Protein AF-A0A813IDZ0-F1 (afdb_monomer_lite)

pLDDT: mean 88.11, std 13.42, range [42.94, 97.62]

Sequence (119 aa):
MKELFEAVQHGMSVGAVVRQEVVSMLPVSVLRPLPGQRALDMFAAPGSKTAQLLEAIRPDSEAAGGLVVANDAGAEERIPLLRRALGARPVSEQAGLVITCAKGEQLPLMCVRRRNTAF

Secondary structure (DSSP, 8-state):
-HHHHHHHHHHHHTTS-----HHHHHHHHHH---TT-EEEETT-TT-HHHHHHHHHHS-SSTT---EEEEEES-TTTHHHHHHHHHHTS-HHHHTTEEEEES-GGGGGG----------

Organism: Polarella glacialis (NCBI:txid89957)

Structure (mmCIF, N/CA/C/O backbone):
data_AF-A0A813IDZ0-F1
#
_entry.id   AF-A0A813IDZ0-F1
#
loop_
_atom_site.group_PDB
_atom_site.id
_atom_site.type_symbol
_atom_site.label_atom_id
_atom_site.label_alt_id
_atom_site.label_comp_id
_atom_site.label_asym_id
_atom_site.label_entity_id
_atom_site.label_seq_id
_atom_site.pdbx_PDB_ins_code
_atom_site.Cartn_x
_atom_site.Cartn_y
_atom_site.Cartn_z
_atom_site.occupancy
_atom_site.B_iso_or_equiv
_atom_site.auth_seq_id
_atom_site.auth_comp_id
_atom_site.auth_asym_id
_atom_site.auth_atom_id
_atom_site.pdbx_PDB_model_num
ATOM 1 N N . MET A 1 1 ? 1.908 29.465 -15.162 1.00 84.62 1 MET A N 1
ATOM 2 C CA . MET A 1 1 ? 2.387 28.147 -15.655 1.00 84.62 1 MET A CA 1
ATOM 3 C C . MET A 1 1 ? 3.596 27.627 -14.881 1.00 84.62 1 MET A C 1
ATOM 5 O O . MET A 1 1 ? 3.525 26.496 -14.425 1.00 84.62 1 MET A O 1
ATOM 9 N N . LYS A 1 2 ? 4.665 28.416 -14.679 1.00 92.12 2 LYS A N 1
ATOM 10 C CA . LYS A 1 2 ? 5.850 27.996 -13.898 1.00 92.12 2 LYS A CA 1
ATOM 11 C C . LYS A 1 2 ? 5.517 27.583 -12.452 1.00 92.12 2 LYS A C 1
ATOM 13 O O . LYS A 1 2 ? 5.892 26.499 -12.035 1.00 92.12 2 LYS A O 1
ATOM 18 N N . GLU A 1 3 ? 4.716 28.387 -11.757 1.00 95.88 3 GLU A N 1
ATOM 19 C CA . GLU A 1 3 ? 4.287 28.116 -10.373 1.00 95.88 3 GLU A CA 1
ATOM 20 C C . GLU A 1 3 ? 3.505 26.800 -10.228 1.00 95.88 3 GLU A C 1
ATOM 22 O O . GLU A 1 3 ? 3.745 26.037 -9.302 1.00 95.88 3 GLU A O 1
ATOM 27 N N . LEU A 1 4 ? 2.604 26.487 -11.171 1.00 94.94 4 LEU A N 1
ATOM 28 C CA . LEU A 1 4 ? 1.851 25.226 -11.155 1.00 94.94 4 LEU A CA 1
ATOM 29 C C . LEU A 1 4 ? 2.779 24.017 -11.319 1.00 94.94 4 LEU A C 1
ATOM 31 O O . LEU A 1 4 ? 2.612 23.008 -10.642 1.00 94.94 4 LEU A O 1
ATOM 35 N N . PHE A 1 5 ? 3.755 24.115 -12.220 1.00 95.38 5 PHE A N 1
ATOM 36 C CA . PHE A 1 5 ? 4.736 23.057 -12.425 1.00 95.38 5 PHE A CA 1
ATOM 37 C C . PHE A 1 5 ? 5.573 22.820 -11.162 1.00 95.38 5 PHE A C 1
ATOM 39 O O . PHE A 1 5 ? 5.723 21.676 -10.739 1.00 95.38 5 PHE A O 1
ATOM 46 N N . GLU A 1 6 ? 6.049 23.892 -10.528 1.00 96.19 6 GLU A N 1
ATOM 47 C CA . GLU A 1 6 ? 6.782 23.824 -9.260 1.00 96.19 6 GLU A CA 1
ATOM 48 C C . GLU A 1 6 ? 5.917 23.233 -8.137 1.00 96.19 6 GLU A C 1
ATOM 50 O O . GLU A 1 6 ? 6.382 22.359 -7.407 1.00 96.19 6 GLU A O 1
ATOM 55 N N . ALA A 1 7 ? 4.639 23.617 -8.046 1.00 96.06 7 ALA A N 1
ATOM 56 C CA . ALA A 1 7 ? 3.699 23.064 -7.073 1.00 96.06 7 ALA A CA 1
ATOM 57 C C . ALA A 1 7 ? 3.452 21.562 -7.282 1.00 96.06 7 ALA A C 1
ATOM 59 O O . ALA A 1 7 ? 3.448 20.800 -6.318 1.00 96.06 7 ALA A O 1
ATOM 60 N N . VAL A 1 8 ? 3.297 21.107 -8.532 1.00 95.38 8 VAL A N 1
ATOM 61 C CA . VAL A 1 8 ? 3.151 19.677 -8.851 1.00 95.38 8 VAL A CA 1
ATOM 62 C C . VAL A 1 8 ? 4.429 18.914 -8.510 1.00 95.38 8 VAL A C 1
ATOM 64 O O . VAL A 1 8 ? 4.357 17.855 -7.891 1.00 95.38 8 VAL A O 1
ATOM 67 N N . GLN A 1 9 ? 5.604 19.441 -8.864 1.00 93.94 9 GLN A N 1
ATOM 68 C CA . GLN A 1 9 ? 6.882 18.813 -8.519 1.00 93.94 9 GLN A CA 1
ATOM 69 C C . GLN A 1 9 ? 7.080 18.708 -7.008 1.00 93.94 9 GLN A C 1
ATOM 71 O O . GLN A 1 9 ? 7.460 17.647 -6.508 1.00 93.94 9 GLN A O 1
ATOM 76 N N . HIS A 1 10 ? 6.783 19.785 -6.283 1.00 93.81 10 HIS A N 1
ATOM 77 C CA . HIS A 1 10 ? 6.829 19.792 -4.831 1.00 93.81 10 HIS A CA 1
ATOM 78 C C . HIS A 1 10 ? 5.842 18.774 -4.250 1.00 93.81 10 HIS A C 1
ATOM 80 O O . HIS A 1 10 ? 6.248 17.928 -3.457 1.00 93.81 10 HIS A O 1
ATOM 86 N N . GLY A 1 11 ? 4.595 18.767 -4.729 1.00 92.31 11 GLY A N 1
ATOM 87 C CA . GLY A 1 11 ? 3.569 17.800 -4.342 1.00 92.31 11 GLY A CA 1
ATOM 88 C C . GLY A 1 11 ? 4.003 16.347 -4.548 1.00 92.31 11 GLY A C 1
ATOM 89 O O . GLY A 1 11 ? 3.768 15.512 -3.681 1.00 92.31 11 GLY A O 1
ATOM 90 N N . MET A 1 12 ? 4.710 16.042 -5.641 1.00 91.25 12 MET A N 1
ATOM 91 C CA . MET A 1 12 ? 5.287 14.709 -5.851 1.00 91.25 12 MET A CA 1
ATOM 92 C C . MET A 1 12 ? 6.407 14.383 -4.861 1.00 91.25 12 MET A C 1
ATOM 94 O O . MET A 1 12 ? 6.521 13.239 -4.426 1.00 91.25 12 MET A O 1
ATOM 98 N N . SER A 1 13 ? 7.243 15.362 -4.505 1.00 89.56 13 SER A N 1
ATOM 99 C CA . SER A 1 13 ? 8.350 15.150 -3.561 1.00 89.56 13 SER A CA 1
ATOM 100 C C . SER A 1 13 ? 7.876 14.843 -2.137 1.00 89.56 13 SER A C 1
ATOM 102 O O . SER A 1 13 ? 8.536 14.084 -1.434 1.00 89.56 13 SER A O 1
ATOM 104 N N . VAL A 1 14 ? 6.714 15.379 -1.747 1.00 89.00 14 VAL A N 1
ATOM 105 C CA . VAL A 1 14 ? 6.093 15.187 -0.423 1.00 89.00 14 VAL A CA 1
ATOM 106 C C . VAL A 1 14 ? 4.936 14.181 -0.443 1.00 89.00 14 VAL A C 1
ATOM 108 O O . VAL A 1 14 ? 4.120 14.156 0.471 1.00 89.00 14 VAL A O 1
ATOM 111 N N . GLY A 1 15 ? 4.807 13.396 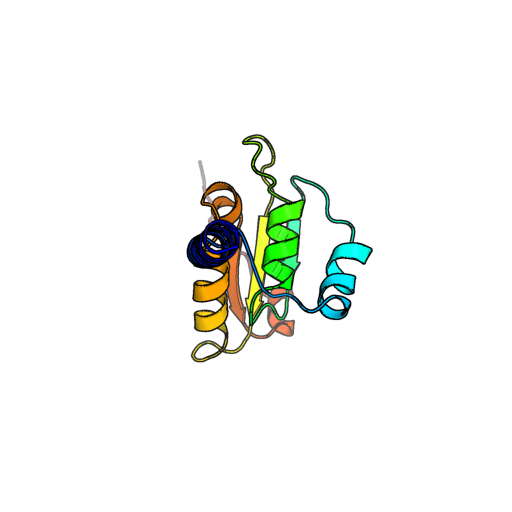-1.519 1.00 86.50 15 GLY A N 1
ATOM 112 C CA . GLY A 1 15 ? 3.795 12.342 -1.635 1.00 86.50 15 GLY A CA 1
ATOM 113 C C . GLY A 1 15 ? 2.339 12.817 -1.737 1.00 86.50 15 GLY A C 1
ATOM 114 O O . GLY A 1 15 ? 1.451 11.972 -1.799 1.00 86.50 15 GLY A O 1
ATOM 115 N N . ALA A 1 16 ? 2.084 14.127 -1.801 1.00 87.31 16 ALA A N 1
ATOM 116 C CA . ALA A 1 16 ? 0.750 14.713 -1.963 1.00 87.31 16 ALA A CA 1
ATOM 117 C C . ALA A 1 16 ? 0.205 14.585 -3.396 1.00 87.31 16 ALA A C 1
ATOM 119 O O . ALA A 1 16 ? -0.999 14.669 -3.622 1.00 87.31 16 ALA A O 1
ATOM 120 N N . VAL A 1 17 ? 1.087 14.394 -4.383 1.00 90.12 17 VAL A N 1
ATOM 121 C CA . VAL A 1 17 ? 0.719 14.185 -5.789 1.00 90.12 17 VAL A CA 1
ATOM 122 C C . VAL A 1 17 ? 1.400 12.927 -6.305 1.00 90.12 17 VAL A C 1
ATOM 124 O O . VAL A 1 17 ? 2.614 12.777 -6.208 1.00 90.12 17 VAL A O 1
ATOM 127 N N . VAL A 1 18 ? 0.632 12.031 -6.921 1.00 87.81 18 VAL A N 1
ATOM 128 C CA . VAL A 1 18 ? 1.158 10.797 -7.514 1.00 87.81 18 VAL A CA 1
ATOM 129 C C . VAL A 1 18 ? 0.629 10.663 -8.935 1.00 87.81 18 VAL A C 1
ATOM 131 O O . VAL A 1 18 ? -0.552 10.887 -9.196 1.00 87.81 18 VAL A O 1
ATOM 134 N N . ARG A 1 19 ? 1.496 10.277 -9.879 1.00 89.75 19 ARG A N 1
ATOM 135 C CA . ARG A 1 19 ? 1.029 9.883 -11.212 1.00 89.75 19 ARG A CA 1
ATOM 136 C C . ARG A 1 19 ? 0.318 8.546 -11.114 1.00 89.75 19 ARG A C 1
ATOM 138 O O . ARG A 1 19 ? 0.924 7.561 -10.699 1.00 89.75 19 ARG A O 1
ATOM 145 N N . GLN A 1 20 ? -0.936 8.519 -11.544 1.00 87.06 20 GLN A N 1
ATOM 146 C CA . GLN A 1 20 ? -1.748 7.321 -11.478 1.00 87.06 20 GLN A CA 1
ATOM 147 C C . GLN A 1 20 ? -2.590 7.167 -12.737 1.00 87.06 20 GLN A C 1
ATOM 149 O O . GLN A 1 20 ? -3.244 8.100 -13.196 1.00 87.06 20 GLN A O 1
ATOM 154 N N . GLU A 1 21 ? -2.551 5.968 -13.301 1.00 92.19 21 GLU A N 1
ATOM 155 C CA . GLU A 1 21 ? -3.414 5.600 -14.412 1.00 92.19 21 GLU A CA 1
ATOM 156 C C . GLU A 1 21 ? -4.847 5.398 -13.906 1.00 92.19 21 GLU A C 1
ATOM 158 O O . GLU A 1 21 ? -5.067 4.673 -12.935 1.00 92.19 21 GLU A O 1
ATOM 163 N N . VAL A 1 22 ? -5.825 6.000 -14.588 1.00 90.06 22 VAL A N 1
ATOM 164 C CA . VAL A 1 22 ? -7.234 6.010 -14.160 1.00 90.06 22 VAL A CA 1
ATOM 165 C C . VAL A 1 22 ? -7.792 4.596 -13.960 1.00 90.06 22 VAL A C 1
ATOM 167 O O . VAL A 1 22 ? -8.413 4.319 -12.936 1.00 90.06 22 VAL A O 1
ATOM 170 N N . VAL A 1 23 ? -7.525 3.662 -14.879 1.00 92.69 23 VAL A N 1
ATOM 171 C CA . VAL A 1 23 ? -8.031 2.278 -14.766 1.00 92.69 23 VAL A CA 1
ATOM 172 C C . VAL A 1 23 ? -7.422 1.515 -13.585 1.00 92.69 23 VAL A C 1
ATOM 174 O O . VAL A 1 23 ? -8.075 0.650 -13.005 1.00 92.69 23 VAL A O 1
ATOM 177 N N . SER A 1 24 ? -6.212 1.882 -13.154 1.00 89.38 24 SER A N 1
ATOM 178 C CA . SER A 1 24 ? -5.546 1.293 -11.986 1.00 89.38 24 SER A CA 1
ATOM 179 C C . SER A 1 24 ? -6.185 1.724 -10.658 1.00 89.38 24 SER A C 1
ATOM 181 O O . SER A 1 24 ? -5.948 1.077 -9.635 1.00 89.38 24 SER A O 1
ATOM 183 N N . MET A 1 25 ? -7.007 2.784 -10.668 1.00 93.88 25 MET A N 1
ATOM 184 C CA . MET A 1 25 ? -7.736 3.295 -9.497 1.00 93.88 25 MET A CA 1
ATOM 185 C C . MET A 1 25 ? -9.037 2.531 -9.224 1.00 93.88 25 MET A C 1
ATOM 187 O O . MET A 1 25 ? -9.495 2.475 -8.083 1.00 93.88 25 MET A O 1
ATOM 191 N N . LEU A 1 26 ? -9.614 1.899 -10.253 1.00 95.25 26 LEU A N 1
ATOM 192 C CA . LEU A 1 26 ? -10.917 1.234 -10.169 1.00 95.25 26 LEU A CA 1
ATOM 193 C C . LEU A 1 26 ? -11.045 0.243 -9.001 1.00 95.25 26 LEU A C 1
ATOM 195 O O . LEU A 1 26 ? -12.079 0.290 -8.335 1.00 95.25 26 LEU A O 1
ATOM 199 N N . PRO A 1 27 ? -10.049 -0.616 -8.690 1.00 94.88 27 PRO A N 1
ATOM 200 C CA . PRO A 1 27 ? -10.195 -1.583 -7.603 1.00 94.88 27 PRO A CA 1
ATOM 201 C C . PRO A 1 27 ? -10.509 -0.933 -6.252 1.00 94.88 27 PRO A C 1
ATOM 203 O O . PRO A 1 27 ? -11.406 -1.390 -5.547 1.00 94.88 27 PRO A O 1
ATOM 206 N N . VAL A 1 28 ? -9.819 0.159 -5.907 1.00 95.62 28 VAL A N 1
ATOM 207 C CA . VAL A 1 28 ? -10.032 0.855 -4.629 1.00 95.62 28 VAL A CA 1
ATOM 208 C C . VAL A 1 28 ? -11.318 1.677 -4.675 1.00 95.62 28 VAL A C 1
ATOM 210 O O . VAL A 1 28 ? -12.099 1.652 -3.724 1.00 95.62 28 VAL A O 1
ATOM 213 N N . SER A 1 29 ? -11.595 2.343 -5.801 1.00 93.69 29 SER A N 1
ATOM 214 C CA . SER A 1 29 ? -12.829 3.116 -5.979 1.00 93.69 29 SER A CA 1
ATOM 215 C C . SER A 1 29 ? -14.090 2.257 -5.867 1.00 93.69 29 SER A C 1
ATOM 217 O O . SER A 1 29 ? -15.080 2.705 -5.296 1.00 93.69 29 SER A O 1
ATOM 219 N N . VAL A 1 30 ? -14.069 1.021 -6.379 1.00 96.56 30 VAL A N 1
ATOM 220 C CA . VAL A 1 30 ? -15.201 0.085 -6.273 1.00 96.56 30 VAL A CA 1
ATOM 221 C C . VAL A 1 30 ? -15.324 -0.483 -4.859 1.00 96.56 30 VAL A C 1
ATOM 223 O O . VAL A 1 30 ? -16.448 -0.625 -4.372 1.00 96.56 30 VAL A O 1
ATOM 226 N N . LEU A 1 31 ? -14.195 -0.754 -4.191 1.00 96.69 31 LEU A N 1
ATOM 227 C CA . LEU A 1 31 ? -14.156 -1.243 -2.809 1.00 96.69 31 LEU A CA 1
ATOM 228 C C . LEU A 1 31 ? -14.770 -0.248 -1.810 1.00 96.69 31 LEU A C 1
ATOM 230 O O . LEU A 1 31 ? -15.318 -0.680 -0.801 1.00 96.69 31 LEU A O 1
ATOM 234 N N . ARG A 1 32 ? -14.713 1.061 -2.105 1.00 96.12 32 ARG A N 1
ATOM 235 C CA . ARG A 1 32 ? -15.274 2.153 -1.281 1.00 96.12 32 ARG A CA 1
ATOM 236 C C . ARG A 1 32 ? -14.897 2.045 0.209 1.00 96.12 32 ARG A C 1
ATOM 238 O O . ARG A 1 32 ? -15.786 2.005 1.062 1.00 96.12 32 ARG A O 1
ATOM 245 N N . PRO A 1 33 ? -13.592 1.982 0.531 1.00 94.88 33 PRO A N 1
ATOM 246 C CA . PRO A 1 33 ? -13.142 1.951 1.917 1.00 94.88 33 PRO A CA 1
ATOM 247 C C . PRO A 1 33 ? -13.590 3.209 2.673 1.00 94.88 33 PRO A C 1
ATOM 249 O O . PRO A 1 33 ? -13.655 4.300 2.104 1.00 94.88 33 PRO A O 1
ATOM 252 N N . LEU A 1 34 ? -13.887 3.045 3.960 1.00 93.81 34 LEU A N 1
ATOM 253 C CA . LEU A 1 34 ? -14.309 4.130 4.846 1.00 93.81 34 LEU A CA 1
ATOM 254 C C . LEU A 1 34 ? -13.223 4.460 5.881 1.00 93.81 34 LEU A C 1
ATOM 256 O O . LEU A 1 34 ? -12.459 3.567 6.272 1.00 93.81 34 LEU A O 1
ATOM 260 N N . PRO A 1 35 ? -13.190 5.705 6.392 1.00 93.81 35 PRO A N 1
ATOM 261 C CA . PRO A 1 35 ? -12.280 6.090 7.461 1.00 93.81 35 PRO A CA 1
ATOM 262 C C . PRO A 1 35 ? -12.350 5.142 8.667 1.00 93.81 35 PRO A C 1
ATOM 264 O O . PRO A 1 35 ? -13.427 4.718 9.086 1.00 93.81 35 PRO A O 1
ATOM 267 N N . GLY A 1 36 ? -11.192 4.801 9.234 1.00 92.88 36 GLY A N 1
ATOM 268 C CA . GLY A 1 36 ? -11.071 3.944 10.418 1.00 92.88 36 GLY A CA 1
ATOM 269 C C . GLY A 1 36 ? -11.139 2.436 10.148 1.00 92.88 36 GLY A C 1
ATOM 270 O O . GLY A 1 36 ? -10.922 1.648 11.069 1.00 92.88 36 GLY A O 1
ATOM 271 N N . GLN A 1 37 ? -11.406 2.007 8.911 1.00 94.75 37 GLN A N 1
ATOM 272 C CA . GLN A 1 37 ? -11.427 0.587 8.557 1.00 94.75 37 GLN A CA 1
ATOM 273 C C . GLN A 1 37 ? -10.030 -0.052 8.536 1.00 94.75 37 GLN A C 1
ATOM 275 O O . GLN A 1 37 ? -8.994 0.594 8.706 1.00 94.75 37 GLN A O 1
ATOM 280 N N . ARG A 1 38 ? -10.015 -1.373 8.338 1.00 95.25 38 ARG A N 1
ATOM 281 C CA . ARG A 1 38 ? -8.802 -2.157 8.123 1.00 95.25 38 ARG A CA 1
ATOM 282 C C . ARG A 1 38 ? -8.812 -2.737 6.717 1.00 95.25 38 ARG A C 1
ATOM 284 O O . ARG A 1 38 ? -9.799 -3.363 6.340 1.00 95.25 38 ARG A O 1
ATOM 291 N N . ALA A 1 39 ? -7.721 -2.574 5.981 1.00 96.12 39 ALA A N 1
ATOM 292 C CA . ALA A 1 39 ? -7.564 -3.131 4.644 1.00 96.12 39 ALA A CA 1
ATOM 293 C C . ALA A 1 39 ? -6.258 -3.918 4.508 1.00 96.12 39 ALA A C 1
ATOM 295 O O . ALA A 1 39 ? -5.262 -3.628 5.171 1.00 96.12 39 ALA A O 1
ATOM 296 N N . LEU A 1 40 ? -6.280 -4.912 3.623 1.00 96.12 40 LEU A N 1
ATOM 297 C CA . LEU A 1 40 ? -5.119 -5.692 3.214 1.00 96.12 40 LEU A CA 1
ATOM 298 C C . LEU A 1 40 ? -4.925 -5.521 1.707 1.00 96.12 40 LEU A C 1
ATOM 300 O O . LEU A 1 40 ? -5.804 -5.874 0.924 1.00 96.12 40 LEU A O 1
ATOM 304 N N . ASP A 1 41 ? -3.756 -5.029 1.322 1.00 97.06 41 ASP A N 1
ATOM 305 C CA . ASP A 1 41 ? -3.259 -5.046 -0.047 1.00 97.06 41 ASP A CA 1
ATOM 306 C C . ASP A 1 41 ? -2.229 -6.176 -0.164 1.00 97.06 41 ASP A C 1
ATOM 308 O O . ASP A 1 41 ? -1.114 -6.079 0.346 1.00 97.06 41 ASP A O 1
ATOM 312 N N . MET A 1 42 ? -2.638 -7.301 -0.751 1.00 95.81 42 MET A N 1
ATOM 313 C CA . MET A 1 42 ? -1.864 -8.551 -0.762 1.00 95.81 42 MET A CA 1
ATOM 314 C C . MET A 1 42 ? -0.642 -8.511 -1.699 1.00 95.81 42 MET A C 1
ATOM 316 O O . MET A 1 42 ? 0.310 -9.261 -1.469 1.00 95.81 42 MET A O 1
ATOM 320 N N . PHE A 1 43 ? -0.682 -7.658 -2.731 1.00 95.44 43 PHE A N 1
ATOM 321 C CA . PHE A 1 43 ? 0.345 -7.498 -3.771 1.00 95.44 43 PHE A CA 1
ATOM 322 C C . PHE A 1 43 ? 0.625 -6.013 -3.998 1.00 95.44 43 PHE A C 1
ATOM 324 O O . PHE A 1 43 ? 0.345 -5.444 -5.056 1.00 95.44 43 PHE A O 1
ATOM 331 N N . ALA A 1 44 ? 1.135 -5.377 -2.955 1.00 96.88 44 ALA A N 1
ATOM 332 C CA . ALA A 1 44 ? 1.091 -3.939 -2.830 1.00 96.88 44 ALA A CA 1
ATOM 333 C C . ALA A 1 44 ? 2.045 -3.215 -3.794 1.00 96.88 44 ALA A C 1
ATOM 335 O O . ALA A 1 44 ? 1.741 -2.096 -4.213 1.00 96.88 44 ALA A O 1
ATOM 336 N N . ALA A 1 45 ? 3.202 -3.783 -4.167 1.00 96.50 45 ALA A N 1
ATOM 337 C CA . ALA A 1 45 ? 4.167 -3.033 -4.973 1.00 96.50 45 ALA A CA 1
ATOM 338 C C . ALA A 1 45 ? 3.629 -2.782 -6.400 1.00 96.50 45 ALA A C 1
ATOM 340 O O . ALA A 1 45 ? 3.115 -3.704 -7.041 1.00 96.50 45 ALA A O 1
ATOM 341 N N . PRO A 1 46 ? 3.762 -1.557 -6.946 1.00 94.19 46 PRO A N 1
ATOM 342 C CA . PRO A 1 46 ? 4.633 -0.467 -6.485 1.00 94.19 46 PRO A CA 1
ATOM 343 C C . PRO A 1 46 ? 4.044 0.484 -5.419 1.00 94.19 46 PRO A C 1
ATOM 345 O O . PRO A 1 46 ? 4.770 1.354 -4.954 1.00 94.19 46 PRO A O 1
ATOM 348 N N . GLY A 1 47 ? 2.776 0.340 -5.014 1.00 94.88 47 GLY A N 1
ATOM 349 C CA . GLY A 1 47 ? 2.188 1.052 -3.863 1.00 94.88 47 GLY A CA 1
ATOM 350 C C . GLY A 1 47 ? 1.004 1.972 -4.161 1.00 94.88 47 GLY A C 1
ATOM 351 O O . GLY A 1 47 ? 0.386 2.484 -3.232 1.00 94.88 47 GLY A O 1
ATOM 352 N N . SER A 1 48 ? 0.632 2.190 -5.426 1.00 93.75 48 SER A N 1
ATOM 353 C CA . SER A 1 48 ? -0.380 3.205 -5.763 1.00 93.75 48 SER A CA 1
ATOM 354 C C . SER A 1 48 ? -1.796 2.888 -5.259 1.00 93.75 48 SER A C 1
ATOM 356 O O . SER A 1 48 ? -2.559 3.802 -4.971 1.00 93.75 48 SER A O 1
ATOM 358 N N . LYS A 1 49 ? -2.169 1.606 -5.148 1.00 95.44 49 LYS A N 1
ATOM 359 C CA . LYS A 1 49 ? -3.474 1.195 -4.589 1.00 95.44 49 LYS A CA 1
ATOM 360 C C . LYS A 1 49 ? -3.467 1.284 -3.067 1.00 95.44 49 LYS A C 1
ATOM 362 O O . LYS A 1 49 ? -4.415 1.793 -2.482 1.00 95.44 49 LYS A O 1
ATOM 367 N N . THR A 1 50 ? -2.363 0.879 -2.443 1.00 96.31 50 THR A N 1
ATOM 368 C CA . THR A 1 50 ? -2.133 1.064 -1.009 1.00 96.31 50 THR A CA 1
ATOM 369 C C . THR A 1 50 ? -2.227 2.535 -0.605 1.00 96.31 50 THR A C 1
ATOM 371 O O . THR A 1 50 ? -2.848 2.849 0.402 1.00 96.31 50 THR A O 1
ATOM 374 N N . ALA A 1 51 ? -1.663 3.441 -1.406 1.00 94.25 51 ALA A N 1
ATOM 375 C CA . ALA A 1 51 ? -1.776 4.880 -1.192 1.00 94.25 51 ALA A CA 1
ATOM 376 C C . ALA A 1 51 ? -3.241 5.350 -1.194 1.00 94.25 51 ALA A C 1
ATOM 378 O O . ALA A 1 51 ? -3.666 6.017 -0.261 1.00 94.25 51 ALA A O 1
ATOM 379 N N . GLN A 1 52 ? -4.042 4.918 -2.172 1.00 94.44 52 GLN A N 1
ATOM 380 C CA . GLN A 1 52 ? -5.475 5.245 -2.212 1.00 94.44 52 GLN A CA 1
ATOM 381 C C . GLN A 1 52 ? -6.250 4.658 -1.024 1.00 94.44 52 GLN A C 1
ATOM 383 O O . GLN A 1 52 ? -7.187 5.275 -0.522 1.00 94.44 52 GLN A O 1
ATOM 388 N N . LEU A 1 53 ? -5.869 3.461 -0.562 1.00 95.56 53 LEU A N 1
ATOM 389 C CA . LEU A 1 53 ? -6.434 2.876 0.654 1.00 95.56 53 LEU A CA 1
ATOM 390 C C . LEU A 1 53 ? -6.110 3.739 1.877 1.00 95.56 53 LEU A C 1
ATOM 392 O O . LEU A 1 53 ? -7.007 3.998 2.672 1.00 95.56 53 LEU A O 1
ATOM 396 N N . LEU A 1 54 ? -4.861 4.194 2.022 1.00 93.50 54 LEU A N 1
ATOM 397 C CA . LEU A 1 54 ? -4.442 5.066 3.122 1.00 93.50 54 LEU A CA 1
ATOM 398 C C . LEU A 1 54 ? -5.200 6.398 3.111 1.00 93.50 54 LEU A C 1
ATOM 400 O O . LEU A 1 54 ? -5.752 6.761 4.144 1.00 93.50 54 LEU A O 1
ATOM 404 N N . GLU A 1 55 ? -5.314 7.050 1.952 1.00 91.94 55 GLU A N 1
ATOM 405 C CA . GLU A 1 55 ? -6.056 8.310 1.776 1.00 91.94 55 GLU A CA 1
ATOM 406 C C . GLU A 1 55 ? -7.513 8.194 2.245 1.00 91.94 55 GLU A C 1
ATOM 408 O O . GLU A 1 55 ? -8.037 9.077 2.923 1.00 91.94 55 GLU A O 1
ATOM 413 N N . ALA A 1 56 ? -8.180 7.087 1.910 1.00 93.00 56 ALA A N 1
ATOM 414 C CA . ALA A 1 56 ? -9.582 6.882 2.257 1.00 93.00 56 ALA A CA 1
ATOM 415 C C . ALA A 1 56 ? -9.794 6.403 3.705 1.00 93.00 56 ALA A C 1
ATOM 417 O O . ALA A 1 56 ? -10.784 6.761 4.343 1.00 93.00 56 ALA A O 1
ATOM 418 N N . ILE A 1 57 ? -8.887 5.572 4.229 1.00 94.06 57 ILE A N 1
ATOM 419 C CA . ILE A 1 57 ? -9.011 4.946 5.556 1.00 94.06 57 ILE A CA 1
ATOM 420 C C . ILE A 1 57 ? -8.473 5.855 6.667 1.00 94.06 57 ILE A C 1
ATOM 422 O O . ILE A 1 57 ? -8.966 5.802 7.799 1.00 94.06 57 ILE A O 1
ATOM 426 N N . ARG A 1 58 ? -7.471 6.681 6.368 1.00 91.00 58 ARG A N 1
ATOM 427 C CA . ARG A 1 58 ? -6.846 7.631 7.294 1.00 91.00 58 ARG A CA 1
ATOM 428 C C . ARG A 1 58 ? -6.766 9.025 6.666 1.00 91.00 58 ARG A C 1
ATOM 430 O O . ARG A 1 58 ? -5.665 9.525 6.456 1.00 91.00 58 ARG A O 1
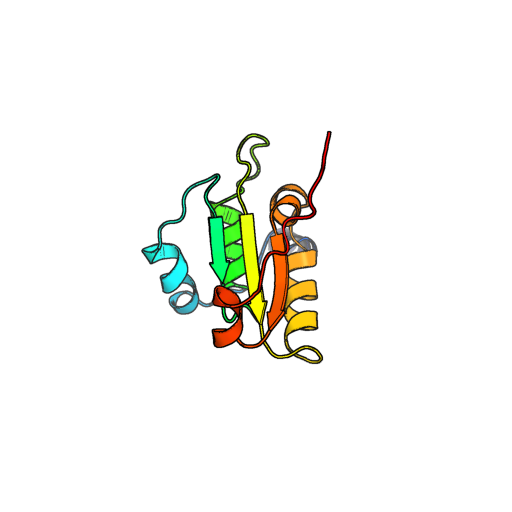ATOM 437 N N . PRO A 1 59 ? -7.910 9.666 6.377 1.00 84.81 59 PRO A N 1
ATOM 438 C CA . PRO A 1 59 ? -7.890 11.070 5.982 1.00 84.81 59 PRO A CA 1
ATOM 439 C C . PRO A 1 59 ? -7.275 11.912 7.112 1.00 84.81 59 PRO A C 1
ATOM 441 O O . PRO A 1 59 ? -7.379 11.524 8.276 1.00 84.81 59 PRO A O 1
ATOM 444 N N . ASP A 1 60 ? -6.701 13.073 6.783 1.00 73.31 60 ASP A N 1
ATOM 445 C CA . ASP A 1 60 ? -5.935 13.981 7.670 1.00 73.31 60 ASP A CA 1
ATOM 446 C C . ASP A 1 60 ? -6.635 14.454 8.968 1.00 73.31 60 ASP A C 1
ATOM 448 O O . ASP A 1 60 ? -6.089 15.247 9.731 1.00 73.31 60 ASP A O 1
ATOM 452 N N . SER A 1 61 ? -7.840 13.971 9.272 1.00 64.69 61 SER A N 1
ATOM 453 C CA . SER A 1 61 ? -8.462 14.137 10.580 1.00 64.69 61 SER A CA 1
ATOM 454 C C . SER A 1 61 ? -7.923 13.101 11.577 1.00 64.69 61 SER A C 1
ATOM 456 O O . SER A 1 61 ? -8.126 11.896 11.413 1.00 64.69 61 SER A O 1
ATOM 458 N N . GLU A 1 62 ? -7.329 13.589 12.662 1.00 57.06 62 GLU A N 1
ATOM 459 C CA . GLU A 1 62 ? -6.714 12.865 13.793 1.00 57.06 62 GLU A CA 1
ATOM 460 C C . GLU A 1 62 ? -7.580 11.767 14.467 1.00 57.06 62 GLU A C 1
ATOM 462 O O . GLU A 1 62 ? -7.112 11.049 15.347 1.00 57.06 62 GLU A O 1
ATOM 467 N N . ALA A 1 63 ? -8.850 11.603 14.085 1.00 56.38 63 ALA A N 1
ATOM 468 C CA . ALA A 1 63 ? -9.812 10.745 14.778 1.00 56.38 63 ALA A CA 1
ATOM 469 C C . ALA A 1 63 ? -9.917 9.303 14.236 1.00 56.38 63 ALA A C 1
ATOM 471 O O . ALA A 1 63 ? -10.442 8.427 14.926 1.00 56.38 63 ALA A O 1
ATOM 472 N N . ALA A 1 64 ? -9.449 9.017 13.016 1.00 64.06 64 ALA A N 1
ATOM 473 C CA . ALA A 1 64 ? -9.677 7.718 12.375 1.00 64.06 64 ALA A CA 1
ATOM 474 C C . ALA A 1 64 ? -8.491 6.749 12.574 1.00 64.06 64 ALA A C 1
ATOM 476 O O . ALA A 1 64 ? -7.504 6.774 11.842 1.00 64.06 64 ALA A O 1
ATOM 477 N N . GLY A 1 65 ? -8.595 5.841 13.551 1.00 81.44 65 GLY A N 1
ATOM 478 C CA . GLY A 1 65 ? -7.602 4.799 13.880 1.00 81.44 65 GLY A CA 1
ATOM 479 C C . GLY A 1 65 ? -7.452 3.651 12.861 1.00 81.44 65 GLY A C 1
ATOM 480 O O . GLY A 1 65 ? -7.281 2.501 13.265 1.00 81.44 65 GLY A O 1
ATOM 481 N N . GLY A 1 66 ? -7.542 3.932 11.559 1.00 92.69 66 GLY A N 1
ATOM 482 C CA . GLY A 1 66 ? -7.532 2.926 10.492 1.00 92.69 66 GLY A CA 1
ATOM 483 C C . GLY A 1 66 ? -6.172 2.260 10.254 1.00 92.69 66 GLY A C 1
ATOM 484 O O . GLY A 1 66 ? -5.137 2.774 10.680 1.00 92.69 66 GLY A O 1
ATOM 485 N N . LEU A 1 67 ? -6.169 1.106 9.581 1.00 94.06 67 LEU A N 1
ATOM 486 C CA . LEU A 1 67 ? -4.966 0.303 9.324 1.00 94.06 67 LEU A CA 1
ATOM 487 C C . LEU A 1 67 ? -4.958 -0.241 7.894 1.00 94.06 67 LEU A C 1
ATOM 489 O O . LEU A 1 67 ? -5.925 -0.858 7.455 1.00 94.06 67 LEU A O 1
ATOM 493 N N . VAL A 1 68 ? -3.835 -0.109 7.205 1.00 96.62 68 VAL A N 1
ATOM 494 C CA . VAL A 1 68 ? -3.578 -0.744 5.915 1.00 96.62 68 VAL A CA 1
ATOM 495 C C . VAL A 1 68 ? -2.358 -1.641 6.054 1.00 96.62 68 VAL A C 1
ATOM 497 O O . VAL A 1 68 ? -1.274 -1.187 6.417 1.00 96.62 68 VAL A O 1
ATOM 500 N N . VAL A 1 69 ? -2.533 -2.927 5.761 1.00 96.75 69 VAL A N 1
ATOM 501 C CA . VAL A 1 69 ? -1.427 -3.876 5.627 1.00 96.75 69 VAL A CA 1
ATOM 502 C C . VAL A 1 69 ? -1.064 -3.970 4.152 1.00 96.75 69 VAL A C 1
ATOM 504 O O . VAL A 1 69 ? -1.884 -4.378 3.336 1.00 96.75 69 VAL A O 1
ATOM 507 N N . ALA A 1 70 ? 0.160 -3.587 3.818 1.00 97.44 70 ALA A N 1
ATOM 508 C CA . ALA A 1 70 ? 0.734 -3.642 2.485 1.00 97.44 70 ALA A CA 1
ATOM 509 C C . ALA A 1 70 ? 1.715 -4.813 2.415 1.00 97.44 70 ALA A C 1
ATOM 511 O O . ALA A 1 70 ? 2.826 -4.742 2.944 1.00 97.44 70 ALA A O 1
ATOM 512 N N . ASN A 1 71 ? 1.294 -5.904 1.791 1.00 97.31 71 ASN A N 1
ATOM 513 C CA . ASN A 1 71 ? 2.106 -7.097 1.633 1.00 97.31 71 ASN A CA 1
ATOM 514 C C . ASN A 1 71 ? 2.682 -7.189 0.225 1.00 97.31 71 ASN A C 1
ATOM 516 O O . ASN A 1 71 ? 1.996 -6.909 -0.753 1.00 97.31 71 ASN A O 1
ATOM 520 N N . ASP A 1 72 ? 3.913 -7.676 0.114 1.00 97.50 72 ASP A N 1
ATOM 521 C CA . ASP A 1 72 ? 4.438 -8.182 -1.148 1.00 97.50 72 ASP A CA 1
ATOM 522 C C . ASP A 1 72 ? 5.489 -9.282 -0.909 1.00 97.50 72 ASP A C 1
ATOM 524 O O . ASP A 1 72 ? 6.070 -9.351 0.167 1.00 97.50 72 ASP A O 1
ATOM 528 N N . ALA A 1 73 ? 5.742 -10.167 -1.873 1.00 95.00 73 ALA A N 1
ATOM 529 C CA . ALA A 1 73 ? 6.663 -11.297 -1.710 1.00 95.00 73 ALA A CA 1
ATOM 530 C C . ALA A 1 73 ? 8.118 -10.987 -2.127 1.00 95.00 73 ALA A C 1
ATOM 532 O O . ALA A 1 73 ? 9.023 -11.736 -1.761 1.00 95.00 73 ALA A O 1
ATOM 533 N N . GLY A 1 74 ? 8.352 -9.905 -2.882 1.00 95.62 74 GLY A N 1
ATOM 534 C CA . GLY A 1 74 ? 9.678 -9.537 -3.405 1.00 95.62 74 GLY A CA 1
ATOM 535 C C . GLY A 1 74 ? 10.493 -8.671 -2.444 1.00 95.62 74 GLY A C 1
ATOM 536 O O . GLY A 1 74 ? 10.389 -7.442 -2.469 1.00 95.62 74 GLY A O 1
ATOM 537 N N . ALA A 1 75 ? 11.294 -9.295 -1.578 1.00 94.56 75 ALA A N 1
ATOM 538 C CA . ALA A 1 75 ? 12.032 -8.601 -0.520 1.00 94.56 75 ALA A CA 1
ATOM 539 C C . ALA A 1 75 ? 13.061 -7.580 -1.039 1.00 94.56 75 ALA A C 1
ATOM 541 O O . ALA A 1 75 ? 13.218 -6.515 -0.440 1.00 94.56 75 ALA A O 1
ATOM 542 N N . GLU A 1 76 ? 13.758 -7.899 -2.131 1.00 95.62 76 GLU A N 1
ATOM 543 C CA . GLU A 1 76 ? 14.892 -7.111 -2.629 1.00 95.62 76 GLU A CA 1
ATOM 544 C C . GLU A 1 76 ? 14.461 -6.030 -3.621 1.00 95.62 76 GLU A C 1
ATOM 546 O O . GLU A 1 76 ? 15.070 -4.966 -3.693 1.00 95.62 76 GLU A O 1
ATOM 551 N N . GLU A 1 77 ? 13.383 -6.272 -4.360 1.00 95.56 77 GLU A N 1
ATOM 552 C CA . GLU A 1 77 ? 12.961 -5.443 -5.481 1.00 95.56 77 GLU A CA 1
ATOM 553 C C . GLU A 1 77 ? 11.590 -4.791 -5.268 1.00 95.56 77 GLU A C 1
ATOM 555 O O . GLU A 1 77 ? 11.391 -3.645 -5.666 1.00 95.56 77 GLU A O 1
ATOM 560 N N . ARG A 1 78 ? 10.647 -5.454 -4.587 1.00 97.62 78 ARG A N 1
ATOM 561 C CA . ARG A 1 78 ? 9.264 -4.959 -4.430 1.00 97.62 78 ARG A CA 1
ATOM 562 C C . ARG A 1 78 ? 9.072 -4.173 -3.136 1.00 97.62 78 ARG A C 1
ATOM 564 O O . ARG A 1 78 ? 8.503 -3.080 -3.157 1.00 97.62 78 ARG A O 1
ATOM 571 N N . ILE A 1 79 ? 9.608 -4.665 -2.020 1.00 97.38 79 ILE A N 1
ATOM 572 C CA . ILE A 1 79 ? 9.531 -3.976 -0.723 1.00 97.38 79 ILE A CA 1
ATOM 573 C C . ILE A 1 79 ? 10.225 -2.601 -0.743 1.00 97.38 79 ILE A C 1
ATOM 575 O O . ILE A 1 79 ? 9.643 -1.649 -0.212 1.00 97.38 79 ILE A O 1
ATOM 579 N N . PRO A 1 80 ? 11.408 -2.412 -1.363 1.00 97.19 80 PRO A N 1
ATOM 580 C CA . PRO A 1 80 ? 12.012 -1.082 -1.442 1.00 97.19 80 PRO A CA 1
ATOM 581 C C . PRO A 1 80 ? 11.177 -0.087 -2.254 1.00 97.19 80 PRO A C 1
ATOM 583 O O . PRO A 1 80 ? 11.087 1.079 -1.868 1.00 97.19 80 PRO A O 1
ATOM 586 N N . LEU A 1 81 ? 10.514 -0.537 -3.329 1.00 95.31 81 LEU A N 1
ATOM 587 C CA . LEU A 1 81 ? 9.599 0.306 -4.107 1.00 95.31 81 LEU A CA 1
ATOM 588 C C . LEU A 1 81 ? 8.408 0.761 -3.263 1.00 95.31 81 LEU A C 1
ATOM 590 O O . LEU A 1 81 ? 8.087 1.947 -3.258 1.00 95.31 81 LEU A O 1
ATOM 594 N N . LEU A 1 82 ? 7.821 -0.153 -2.487 1.00 95.50 82 LEU A N 1
ATOM 595 C CA . LEU A 1 82 ? 6.746 0.169 -1.551 1.00 95.50 82 LEU A CA 1
ATOM 596 C C . LEU A 1 82 ? 7.166 1.187 -0.500 1.00 95.50 82 LEU A C 1
ATOM 598 O O . LEU A 1 82 ? 6.485 2.191 -0.306 1.00 95.50 82 LEU A O 1
ATOM 602 N N . ARG A 1 83 ? 8.306 0.953 0.156 1.00 95.44 83 ARG A N 1
ATOM 603 C CA . ARG A 1 83 ? 8.841 1.876 1.165 1.00 95.44 83 ARG A CA 1
ATOM 604 C C . ARG A 1 83 ? 9.090 3.258 0.579 1.00 95.44 83 ARG A C 1
ATOM 606 O O . ARG A 1 83 ? 8.770 4.247 1.223 1.00 95.44 83 ARG A O 1
ATOM 613 N N . ARG A 1 84 ? 9.623 3.334 -0.642 1.00 92.75 84 ARG A N 1
ATOM 614 C CA . ARG A 1 84 ? 9.847 4.607 -1.329 1.00 92.75 84 ARG A CA 1
ATOM 615 C C . ARG A 1 84 ? 8.534 5.321 -1.646 1.00 92.75 84 ARG A C 1
ATOM 617 O O . ARG A 1 84 ? 8.427 6.512 -1.382 1.00 92.75 84 ARG A O 1
ATOM 624 N N . ALA A 1 85 ? 7.563 4.616 -2.224 1.00 91.88 85 ALA A N 1
ATOM 625 C CA . ALA A 1 85 ? 6.294 5.209 -2.635 1.00 91.88 85 ALA A CA 1
ATOM 626 C C . ALA A 1 85 ? 5.461 5.681 -1.434 1.00 91.88 85 ALA A C 1
ATOM 628 O O . ALA A 1 85 ? 4.910 6.777 -1.456 1.00 91.88 85 ALA A O 1
ATOM 629 N N . LEU A 1 86 ? 5.389 4.864 -0.381 1.00 93.62 86 LEU A N 1
ATOM 630 C CA . LEU A 1 86 ? 4.538 5.123 0.781 1.00 93.62 86 LEU A CA 1
ATOM 631 C C . LEU A 1 86 ? 5.242 5.941 1.872 1.00 93.62 86 LEU A C 1
ATOM 633 O O . LEU A 1 86 ? 4.581 6.657 2.613 1.00 93.62 86 LEU A O 1
ATOM 637 N N . GLY A 1 87 ? 6.574 5.890 1.949 1.00 91.62 87 GLY A N 1
ATOM 638 C CA . GLY A 1 87 ? 7.361 6.666 2.913 1.00 91.62 87 GLY A CA 1
ATOM 639 C C . GLY A 1 87 ? 7.444 8.161 2.599 1.00 91.62 87 GLY A C 1
ATOM 640 O O . GLY A 1 87 ? 7.813 8.941 3.470 1.00 91.62 87 GLY A O 1
ATOM 641 N N . ALA A 1 88 ? 7.088 8.572 1.378 1.00 88.62 88 ALA A N 1
ATOM 642 C CA . ALA A 1 88 ? 6.966 9.983 1.015 1.00 88.62 88 ALA A CA 1
ATOM 643 C C . ALA A 1 88 ? 5.636 10.610 1.472 1.00 88.62 88 ALA A C 1
ATOM 645 O O . ALA A 1 88 ? 5.487 11.818 1.361 1.00 88.62 88 ALA A O 1
ATOM 646 N N . ARG A 1 89 ? 4.667 9.811 1.942 1.00 88.75 89 ARG A N 1
ATOM 647 C CA . ARG A 1 89 ? 3.309 10.272 2.281 1.00 88.75 89 ARG A CA 1
ATOM 648 C C . ARG A 1 89 ? 3.245 10.987 3.640 1.00 88.75 89 ARG A C 1
ATOM 650 O O . ARG A 1 89 ? 4.182 10.855 4.425 1.00 88.75 89 ARG A O 1
ATOM 657 N N . PRO A 1 90 ? 2.164 11.713 3.971 1.00 88.00 90 PRO A N 1
ATOM 658 C CA . PRO A 1 90 ? 2.019 12.359 5.275 1.00 88.00 90 PRO A CA 1
ATOM 659 C C . PRO A 1 90 ? 2.123 11.387 6.461 1.00 88.00 90 PRO A C 1
ATOM 661 O O . PRO A 1 90 ? 1.711 10.228 6.388 1.00 88.00 90 PRO A O 1
ATOM 664 N N . VAL A 1 91 ? 2.652 11.874 7.588 1.00 87.38 91 VAL A N 1
ATOM 665 C CA . VAL A 1 91 ? 2.855 11.070 8.811 1.00 87.38 91 VAL A CA 1
ATOM 666 C C . VAL A 1 91 ? 1.529 10.533 9.372 1.00 87.38 91 VAL A C 1
ATOM 668 O O . VAL A 1 91 ? 1.490 9.411 9.880 1.00 87.38 91 VAL A O 1
ATOM 671 N N . SER A 1 92 ? 0.441 11.298 9.234 1.00 86.19 92 SER A N 1
ATOM 672 C CA . SER A 1 92 ? -0.932 10.932 9.622 1.00 86.19 92 SER A CA 1
ATOM 673 C C . SER A 1 92 ? -1.387 9.608 8.992 1.00 86.19 92 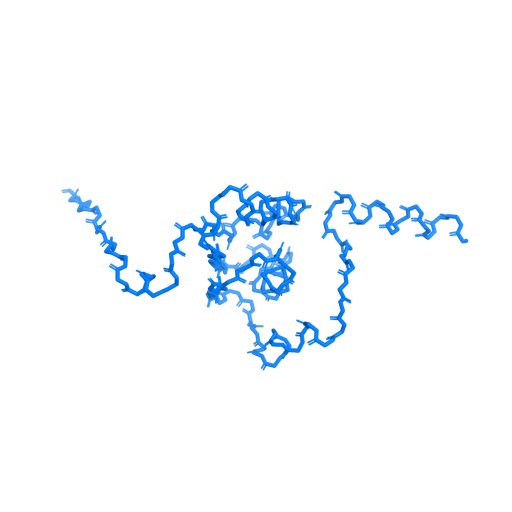SER A C 1
ATOM 675 O O . SER A 1 92 ? -1.954 8.737 9.668 1.00 86.19 92 SER A O 1
ATOM 677 N N . GLU A 1 93 ? -1.083 9.427 7.708 1.00 88.31 93 GLU A N 1
ATOM 678 C CA . GLU A 1 93 ? -1.372 8.211 6.954 1.00 88.31 93 GLU A CA 1
ATOM 679 C C . GLU 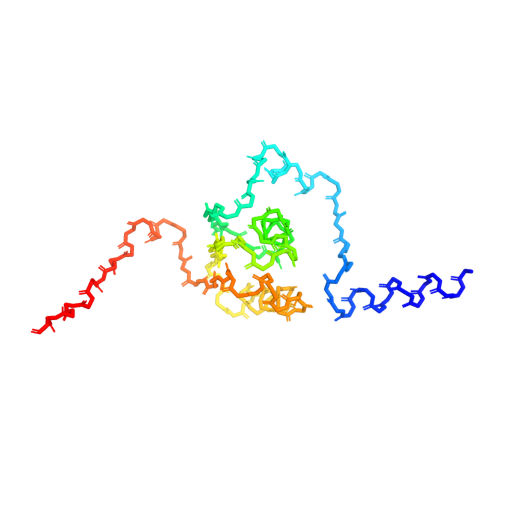A 1 93 ? -0.408 7.076 7.319 1.00 88.31 93 GLU A C 1
ATOM 681 O O . GLU A 1 93 ? -0.841 5.956 7.604 1.00 88.31 93 GLU A O 1
ATOM 686 N N . GLN A 1 94 ? 0.900 7.366 7.373 1.00 89.25 94 GLN A N 1
ATOM 687 C CA . GLN A 1 94 ? 1.930 6.367 7.689 1.00 89.25 94 GLN A CA 1
ATOM 688 C C . GLN A 1 94 ? 1.717 5.709 9.060 1.00 89.25 94 GLN A C 1
ATOM 690 O O . GLN A 1 94 ? 2.048 4.536 9.233 1.00 89.25 94 GLN A O 1
ATOM 695 N N . ALA A 1 95 ? 1.119 6.422 10.019 1.00 89.94 95 ALA A N 1
ATOM 696 C CA . ALA A 1 95 ? 0.823 5.907 11.354 1.00 89.94 95 ALA A CA 1
ATOM 697 C C . ALA A 1 95 ? -0.067 4.647 11.361 1.00 89.94 95 ALA A C 1
ATOM 699 O O . ALA A 1 95 ? -0.035 3.884 12.325 1.00 89.94 95 ALA A O 1
ATOM 700 N N . GLY A 1 96 ? -0.853 4.407 10.305 1.00 91.50 96 GLY A N 1
ATOM 701 C CA . GLY A 1 96 ? -1.626 3.175 10.145 1.00 91.50 96 GLY A CA 1
ATOM 702 C C . GLY A 1 96 ? -1.199 2.329 8.954 1.00 91.50 96 GLY A C 1
ATOM 703 O O . GLY A 1 96 ? -2.019 1.582 8.433 1.00 91.50 96 GLY A O 1
ATOM 704 N N . LEU A 1 97 ? 0.054 2.427 8.514 1.00 94.81 97 LEU A N 1
ATOM 705 C CA . LEU A 1 97 ? 0.621 1.559 7.488 1.00 94.81 97 LEU A CA 1
ATOM 706 C C . LEU A 1 97 ? 1.488 0.467 8.125 1.00 94.81 97 LEU A C 1
ATOM 708 O O . LEU A 1 97 ? 2.401 0.746 8.898 1.00 94.81 97 LEU A O 1
ATOM 712 N N . VAL A 1 98 ? 1.263 -0.785 7.735 1.00 95.69 98 VAL A N 1
ATOM 713 C CA . VAL A 1 98 ? 2.149 -1.913 8.051 1.00 95.69 98 VAL A CA 1
ATOM 714 C C . VAL A 1 98 ? 2.625 -2.535 6.751 1.00 95.69 98 VAL A C 1
ATOM 716 O O . VAL A 1 98 ? 1.809 -2.972 5.951 1.00 95.69 98 VAL A O 1
ATOM 719 N N . ILE A 1 99 ? 3.940 -2.613 6.548 1.00 96.38 99 ILE A N 1
ATOM 720 C CA . ILE A 1 99 ? 4.525 -3.294 5.387 1.00 96.38 99 ILE A CA 1
ATOM 721 C C . ILE A 1 99 ? 4.987 -4.690 5.807 1.00 96.38 99 ILE A C 1
ATOM 723 O O . ILE A 1 99 ? 5.803 -4.822 6.721 1.00 96.38 99 ILE A O 1
ATOM 727 N N . THR A 1 100 ? 4.501 -5.724 5.123 1.00 95.69 100 THR A N 1
ATOM 728 C CA . THR A 1 100 ? 4.918 -7.118 5.328 1.00 95.69 100 THR A CA 1
ATOM 729 C C . THR A 1 100 ? 5.579 -7.684 4.078 1.00 95.69 100 THR A C 1
ATOM 731 O O . THR A 1 100 ? 5.296 -7.256 2.961 1.00 95.69 100 THR A O 1
ATOM 734 N N . CYS A 1 101 ? 6.465 -8.661 4.276 1.00 95.75 101 CYS A N 1
ATOM 735 C CA . CYS A 1 101 ? 7.122 -9.376 3.190 1.00 95.75 101 CYS A CA 1
ATOM 736 C C . CYS A 1 101 ? 6.840 -10.873 3.297 1.00 95.75 101 CYS A C 1
ATOM 738 O O . CYS A 1 101 ? 7.470 -11.562 4.100 1.00 95.75 101 CYS A O 1
ATOM 740 N N . ALA A 1 102 ? 5.879 -11.370 2.525 1.00 94.06 102 ALA A N 1
ATOM 741 C CA . ALA A 1 102 ? 5.506 -12.778 2.523 1.00 94.06 102 ALA A CA 1
ATOM 742 C C . ALA A 1 102 ? 4.775 -13.166 1.241 1.00 94.06 102 ALA A C 1
ATOM 744 O O . ALA A 1 102 ? 4.174 -12.323 0.566 1.00 94.06 102 ALA A O 1
ATOM 745 N N . LYS A 1 103 ? 4.755 -14.469 0.945 1.00 94.19 103 LYS A N 1
ATOM 746 C CA . LYS A 1 103 ? 3.841 -14.982 -0.074 1.00 94.19 103 LYS A CA 1
ATOM 747 C C . LYS A 1 103 ? 2.414 -14.827 0.433 1.00 94.19 103 LYS A C 1
ATOM 749 O O . LYS A 1 103 ? 2.132 -15.101 1.601 1.00 94.19 103 LYS A O 1
ATOM 754 N N . GLY A 1 104 ? 1.514 -14.368 -0.426 1.00 89.69 104 GLY A N 1
ATOM 755 C CA . GLY A 1 104 ? 0.177 -13.996 0.015 1.00 89.69 104 GLY A CA 1
ATOM 756 C C . GLY A 1 104 ? -0.612 -15.173 0.605 1.00 89.69 104 GLY A C 1
ATOM 757 O O . GLY A 1 104 ? -1.358 -14.982 1.562 1.00 89.69 104 GLY A O 1
ATOM 758 N N . GLU A 1 105 ? -0.395 -16.399 0.121 1.00 91.88 105 GLU A N 1
ATOM 759 C CA . GLU A 1 105 ? -1.009 -17.613 0.674 1.00 91.88 105 GLU A CA 1
ATOM 760 C C . GLU A 1 105 ? -0.598 -17.902 2.130 1.00 91.88 105 GLU A C 1
ATOM 762 O O . GLU A 1 105 ? -1.276 -18.649 2.833 1.00 91.88 105 GLU A O 1
ATOM 767 N N . GLN A 1 106 ? 0.488 -17.290 2.609 1.00 89.38 106 GLN A N 1
ATOM 768 C CA . GLN A 1 106 ? 0.976 -17.448 3.977 1.00 89.38 106 GLN A CA 1
ATOM 769 C C . GLN A 1 106 ? 0.322 -16.465 4.954 1.00 89.38 106 GLN A C 1
ATOM 771 O O . GLN A 1 106 ? 0.363 -16.715 6.156 1.00 89.38 106 GLN A O 1
ATOM 776 N N . LEU A 1 107 ? -0.294 -15.371 4.485 1.00 85.50 107 LEU A N 1
ATOM 777 C CA . LEU A 1 107 ? -0.873 -14.339 5.359 1.00 85.50 107 LEU A CA 1
ATOM 778 C C . LEU A 1 107 ? -1.970 -14.870 6.297 1.00 85.50 107 LEU A C 1
ATOM 780 O O . LEU A 1 107 ? -1.878 -14.592 7.493 1.00 85.50 107 LEU A O 1
ATOM 784 N N . PRO A 1 108 ? -2.955 -15.675 5.842 1.00 82.31 108 PRO A N 1
ATOM 785 C CA . PRO A 1 108 ? -3.954 -16.256 6.747 1.00 82.31 108 PRO A CA 1
ATOM 786 C C . PRO A 1 108 ? -3.349 -17.222 7.776 1.00 82.31 108 PRO A C 1
ATOM 788 O O . PRO A 1 108 ? -3.948 -17.481 8.816 1.00 82.31 108 PRO A O 1
ATOM 791 N N . LEU A 1 109 ? -2.168 -17.766 7.472 1.00 74.06 109 LEU A N 1
ATOM 792 C CA . LEU A 1 109 ? -1.463 -18.769 8.267 1.00 74.06 109 LEU A CA 1
ATOM 793 C C . LEU A 1 109 ? -0.415 -18.161 9.205 1.00 74.06 109 LEU A C 1
ATOM 795 O O . LEU A 1 109 ? 0.178 -18.888 10.005 1.00 74.06 109 LEU A O 1
ATOM 799 N N . MET A 1 110 ? -0.167 -16.849 9.131 1.00 65.31 110 MET A N 1
ATOM 800 C CA . MET A 1 110 ? 0.752 -16.183 10.045 1.00 65.31 110 MET A CA 1
ATOM 801 C C . MET A 1 110 ? 0.197 -16.271 11.465 1.00 65.31 110 MET A C 1
ATOM 803 O O . MET A 1 110 ? -0.737 -15.569 11.850 1.00 65.31 110 MET A O 1
ATOM 807 N N . CYS A 1 111 ? 0.787 -17.161 12.259 1.00 56.34 111 CYS A N 1
ATOM 808 C CA . CYS A 1 111 ? 0.439 -17.320 13.657 1.00 56.34 111 CYS A CA 1
ATOM 809 C C . CYS A 1 111 ? 0.758 -16.020 14.404 1.00 56.34 111 CYS A C 1
ATOM 811 O O . CYS A 1 111 ? 1.921 -15.702 14.666 1.00 56.34 111 CYS A O 1
ATOM 813 N N . VAL A 1 112 ? -0.279 -15.287 14.809 1.00 58.09 112 VAL A N 1
ATOM 814 C CA . VAL A 1 112 ? -0.145 -14.281 15.860 1.00 58.09 112 VAL A CA 1
ATOM 815 C C . VAL A 1 112 ? 0.094 -15.051 17.154 1.00 58.09 112 VAL A C 1
ATOM 817 O O . VAL A 1 112 ? -0.850 -15.436 17.844 1.00 58.09 112 VAL A O 1
ATOM 820 N N . ARG A 1 113 ? 1.363 -15.306 17.498 1.00 53.16 113 ARG A N 1
ATOM 821 C CA . ARG A 1 113 ? 1.714 -15.673 18.873 1.00 53.16 113 ARG A CA 1
ATOM 822 C C . ARG A 1 113 ? 1.243 -14.519 19.751 1.00 53.16 113 ARG A C 1
ATOM 824 O O . ARG A 1 113 ? 1.913 -13.490 19.824 1.00 53.16 113 ARG A O 1
ATOM 831 N N . ARG A 1 114 ? 0.078 -14.665 20.395 1.00 49.00 114 ARG A N 1
ATOM 832 C CA . ARG A 1 114 ? -0.324 -13.762 21.474 1.00 49.00 114 ARG A CA 1
ATOM 833 C C . ARG A 1 114 ? 0.808 -13.811 22.490 1.00 49.00 114 ARG A C 1
ATOM 835 O O . ARG A 1 114 ? 1.035 -14.852 23.103 1.00 49.00 114 ARG A O 1
ATOM 842 N N . ARG A 1 115 ? 1.563 -12.717 22.629 1.00 48.12 115 ARG A N 1
ATOM 843 C CA . ARG A 1 115 ? 2.421 -12.561 23.801 1.00 48.12 115 ARG A CA 1
ATOM 844 C C . ARG A 1 115 ? 1.472 -12.607 24.985 1.00 48.12 115 ARG A C 1
ATOM 846 O O . ARG A 1 115 ? 0.579 -11.773 25.091 1.00 48.12 115 ARG A O 1
ATOM 853 N N . ASN A 1 116 ? 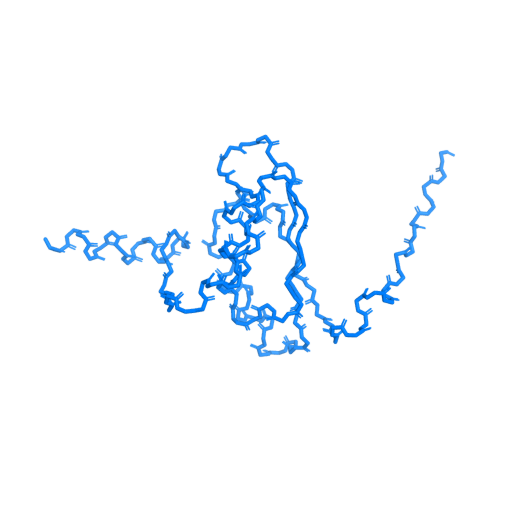1.616 -13.651 25.785 1.00 42.94 116 ASN A N 1
ATOM 854 C CA . ASN A 1 116 ? 0.888 -13.832 27.020 1.00 42.94 116 ASN A CA 1
ATOM 855 C C . ASN A 1 116 ? 1.357 -12.716 27.965 1.00 42.94 116 ASN A C 1
ATOM 857 O O . ASN A 1 116 ? 2.365 -12.867 28.648 1.00 42.94 116 ASN A O 1
ATOM 861 N N . THR A 1 117 ? 0.713 -11.550 27.923 1.00 48.53 117 THR A N 1
ATOM 862 C CA . THR A 1 117 ? 0.849 -10.547 28.979 1.00 48.53 117 THR A CA 1
ATOM 863 C C . THR A 1 117 ? 0.010 -11.051 30.142 1.00 48.53 117 THR A C 1
ATOM 865 O O . THR A 1 117 ? -1.178 -10.746 30.239 1.00 48.53 117 THR A O 1
ATOM 868 N N . ALA A 1 118 ? 0.614 -11.924 30.947 1.00 44.72 118 ALA A N 1
ATOM 869 C CA . ALA A 1 118 ? 0.127 -12.202 32.285 1.00 44.72 118 ALA A CA 1
ATOM 870 C C . ALA A 1 118 ? 0.269 -10.911 33.105 1.00 44.72 118 ALA A C 1
ATOM 872 O O . ALA A 1 118 ? 1.318 -10.264 33.051 1.00 44.72 118 ALA A O 1
ATOM 873 N N . PHE A 1 119 ? -0.829 -10.528 33.756 1.00 45.72 119 PHE A N 1
ATOM 874 C CA . PHE A 1 119 ? -0.879 -9.501 34.792 1.00 45.72 119 PHE A CA 1
ATOM 875 C C . PHE A 1 119 ? -0.129 -9.962 36.043 1.00 45.72 119 PHE A C 1
ATOM 877 O O . PHE A 1 119 ? -0.088 -11.195 36.270 1.00 45.72 119 PHE A O 1
#

InterPro domains:
  IPR001678 SAM-dependent methyltransferase RsmB-F/NOP2-type domain [PS51686] (1-119)
  IPR023267 RNA (C5-cytosine) methyltransferase [PTHR22808] (9-111)
  IPR029063 S-adenosyl-L-methionine-dependent methyltransferase superfamily [G3DSA:3.40.50.150] (3-115)
  IPR029063 S-adenosyl-L-methionine-dependent methyltransferase superfamily [SSF53335] (15-84)

Foldseek 3Di:
DVVVVVVQVVCVQLLNHDDDDPVNQVVLVVVQDAAQEEEEDLAQPLPPNVSSNLCH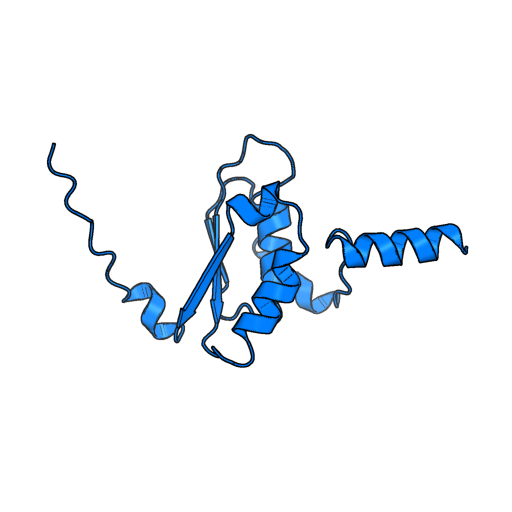HQPPPLPGNYAYEYEHADPPPGQVSNCVNPVSYDPSSVVRYHYYHDNSVCVVVPDPPPPPPDD

Radius of gyration: 16.02 Å; chains: 1; bounding box: 30×47×50 Å